Protein AF-A0A4P7YVH2-F1 (afdb_monomer_lite)

pLDDT: mean 81.99, std 14.94, range [35.72, 96.75]

Radius of gyration: 12.81 Å; chains: 1; bounding box: 27×31×30 Å

Foldseek 3Di:
DDPPPDPPPDPLVVLLVVLVVCLVVDPDPVVSVVSVLVSVQSVVVVVVVVVDPDDDPPSPVD

Secondary structure (DSSP, 8-state):
-------TT-HHHHHHHHHHHHHHH---HHHHHHHHHHHHHHHHHHHHHTT---PPPTTT--

Sequence (62 aa):
MPERALDPQSAICSAIRLLRDHSRGCASIETRRLLIHTERWLVWMLRCEEGEDLPVPAELAG

Structure (mmCIF, N/CA/C/O backbone):
data_AF-A0A4P7YVH2-F1
#
_entry.id   AF-A0A4P7YVH2-F1
#
loop_
_atom_site.group_PDB
_atom_site.id
_atom_site.type_symbol
_atom_site.label_atom_id
_atom_site.label_alt_id
_atom_site.label_comp_id
_atom_site.label_asym_id
_atom_site.label_entity_id
_atom_site.label_seq_id
_atom_site.pdbx_PDB_ins_code
_atom_site.Cartn_x
_atom_site.Cartn_y
_atom_site.Cartn_z
_atom_site.occupancy
_atom_site.B_iso_or_equiv
_atom_site.auth_seq_id
_atom_site.auth_comp_id
_atom_site.auth_asym_id
_atom_site.auth_atom_id
_atom_site.pdbx_PDB_model_num
ATOM 1 N N . MET A 1 1 ? 1.346 -12.468 19.271 1.00 35.72 1 MET A N 1
ATOM 2 C CA . MET A 1 1 ? 0.544 -11.435 18.585 1.00 35.72 1 MET A CA 1
ATOM 3 C C . MET A 1 1 ? -0.457 -12.185 17.735 1.00 35.72 1 MET A C 1
ATOM 5 O O . MET A 1 1 ? 0.015 -12.857 16.826 1.00 35.72 1 MET A O 1
ATOM 9 N N . PRO A 1 2 ? -1.757 -12.235 18.076 1.00 45.97 2 PRO A 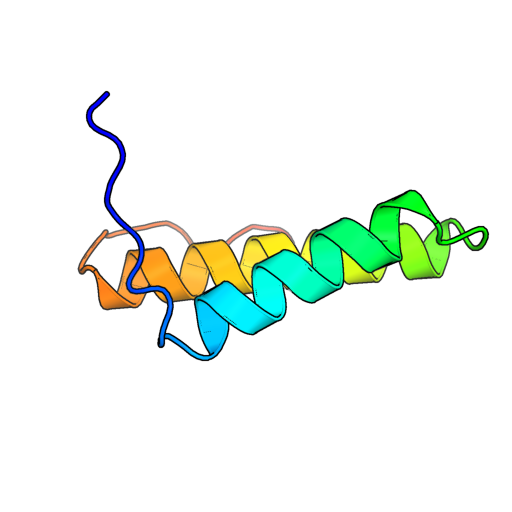N 1
ATOM 10 C CA . PRO A 1 2 ? -2.683 -12.973 17.235 1.00 45.97 2 PRO A CA 1
ATOM 11 C C . PRO A 1 2 ? -2.753 -12.256 15.887 1.00 45.97 2 PRO A C 1
ATOM 13 O O . PRO A 1 2 ? -2.799 -11.025 15.831 1.00 45.97 2 PRO A O 1
ATOM 16 N N . GLU A 1 3 ? -2.685 -13.039 14.817 1.00 49.31 3 GLU A N 1
ATOM 17 C CA . GLU A 1 3 ? -3.004 -12.610 13.465 1.00 49.31 3 GLU A CA 1
ATOM 18 C C . GLU A 1 3 ? -4.399 -11.986 13.503 1.00 49.31 3 GLU A C 1
ATOM 20 O O . GLU A 1 3 ? -5.403 -12.686 13.634 1.00 49.31 3 GLU A O 1
ATOM 25 N N . ARG A 1 4 ? -4.474 -10.652 13.450 1.00 55.06 4 ARG A N 1
ATOM 26 C CA . ARG A 1 4 ? -5.732 -9.984 13.134 1.00 55.06 4 ARG A CA 1
ATOM 27 C C . ARG A 1 4 ? -6.064 -10.433 11.723 1.00 55.06 4 ARG A C 1
ATOM 29 O O . ARG A 1 4 ? -5.355 -10.075 10.782 1.00 55.06 4 ARG A O 1
ATOM 36 N N . ALA A 1 5 ? -7.066 -11.296 11.601 1.00 49.75 5 ALA A N 1
ATOM 37 C CA . ALA A 1 5 ? -7.607 -11.721 10.326 1.00 49.75 5 ALA A CA 1
ATOM 38 C C . ALA A 1 5 ? -8.231 -10.488 9.663 1.00 49.75 5 ALA A C 1
ATOM 40 O O . ALA A 1 5 ? -9.412 -10.205 9.826 1.00 49.75 5 ALA A O 1
ATOM 41 N N . LEU A 1 6 ? -7.377 -9.718 8.989 1.00 60.75 6 LEU A N 1
ATOM 42 C CA . LEU A 1 6 ? -7.739 -8.658 8.068 1.00 60.75 6 LEU A CA 1
ATOM 43 C C . LEU A 1 6 ? -8.803 -9.226 7.141 1.00 60.75 6 LEU A C 1
ATOM 45 O O . LEU A 1 6 ? -8.515 -10.204 6.443 1.00 60.75 6 LEU A O 1
ATOM 49 N N . ASP A 1 7 ? -10.006 -8.654 7.172 1.00 62.62 7 ASP A N 1
ATOM 50 C CA . ASP A 1 7 ? -11.098 -9.085 6.309 1.00 62.62 7 ASP A CA 1
ATOM 51 C C . ASP A 1 7 ? -10.575 -9.153 4.862 1.00 62.62 7 ASP A C 1
ATOM 53 O O . ASP A 1 7 ? -10.207 -8.119 4.288 1.00 62.62 7 ASP A O 1
ATOM 57 N N . PRO A 1 8 ? -10.487 -10.353 4.257 1.00 59.78 8 PRO A N 1
ATOM 58 C CA . PRO A 1 8 ? -9.975 -10.507 2.904 1.00 59.78 8 PRO A CA 1
ATOM 59 C C . PRO A 1 8 ? -10.798 -9.732 1.868 1.00 59.78 8 PRO A C 1
ATOM 61 O O . PRO A 1 8 ? -10.296 -9.513 0.766 1.00 59.78 8 PRO A O 1
ATOM 64 N N . GLN A 1 9 ? -12.033 -9.330 2.202 1.00 63.62 9 GLN A N 1
ATOM 65 C CA . GLN A 1 9 ? -12.913 -8.524 1.354 1.00 63.62 9 GLN A CA 1
ATOM 66 C C . GLN A 1 9 ? -12.694 -7.011 1.492 1.00 63.62 9 GLN A C 1
ATOM 68 O O . GLN A 1 9 ? -13.222 -6.249 0.680 1.00 63.62 9 GLN A O 1
ATOM 73 N N . SER A 1 10 ? -11.88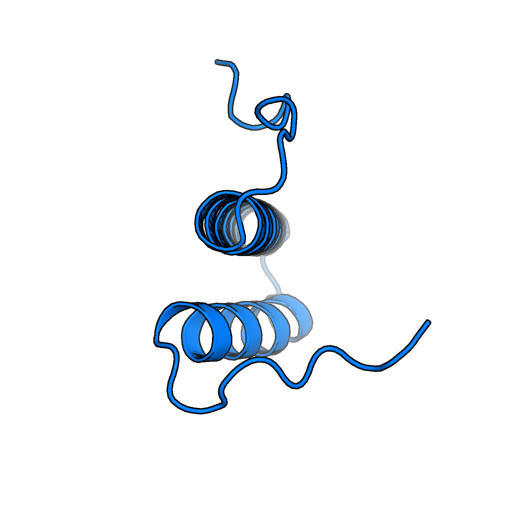4 -6.548 2.450 1.00 77.88 10 SER A N 1
ATOM 74 C CA . SER A 1 10 ? -11.560 -5.126 2.569 1.00 77.88 10 SER A CA 1
ATOM 75 C C . SER A 1 10 ? -10.769 -4.646 1.345 1.00 77.88 10 SER A C 1
ATOM 77 O O . SER A 1 10 ? -9.698 -5.170 1.007 1.00 77.88 10 SER A O 1
ATOM 79 N N . ALA A 1 11 ? -11.283 -3.605 0.682 1.00 83.81 11 ALA A N 1
ATOM 80 C CA . ALA A 1 11 ? -10.631 -2.969 -0.463 1.00 83.81 11 ALA A CA 1
ATOM 81 C C . ALA A 1 11 ? -9.219 -2.464 -0.110 1.00 83.81 11 ALA A C 1
ATOM 83 O O . ALA A 1 11 ? -8.297 -2.587 -0.919 1.00 83.81 11 ALA A O 1
ATOM 84 N N . ILE A 1 12 ? -9.026 -1.981 1.123 1.00 85.62 12 ILE A N 1
ATOM 85 C CA . ILE A 1 12 ? -7.732 -1.515 1.640 1.00 85.62 12 ILE A CA 1
ATOM 86 C C . ILE A 1 12 ? -6.741 -2.682 1.735 1.00 85.62 12 ILE A C 1
ATOM 88 O O . ILE A 1 12 ? -5.598 -2.570 1.288 1.00 85.62 12 ILE A O 1
ATOM 92 N N . CYS A 1 13 ? -7.182 -3.839 2.234 1.00 85.88 13 CYS A N 1
ATOM 93 C CA . CYS A 1 13 ? -6.340 -5.033 2.329 1.00 85.88 13 CYS A CA 1
ATOM 94 C C . CYS A 1 13 ? -5.920 -5.556 0.950 1.00 85.88 13 CYS A C 1
ATOM 96 O O . CYS A 1 13 ? -4.765 -5.946 0.755 1.00 85.88 13 CYS A O 1
ATOM 98 N N . SER A 1 14 ? -6.836 -5.525 -0.020 1.00 88.69 14 SER A N 1
ATOM 99 C CA . SER A 1 14 ? -6.542 -5.885 -1.412 1.00 88.69 14 SER A CA 1
ATOM 100 C C . SER A 1 14 ? -5.530 -4.926 -2.046 1.00 88.69 14 SER A C 1
ATOM 102 O O . SER A 1 14 ? -4.561 -5.372 -2.663 1.00 88.69 14 SER A O 1
ATOM 104 N N . ALA A 1 15 ? -5.693 -3.618 -1.831 1.00 91.12 15 ALA A N 1
ATOM 105 C CA . ALA A 1 15 ? -4.757 -2.607 -2.313 1.00 91.12 15 ALA A CA 1
ATOM 106 C C . ALA A 1 15 ? -3.351 -2.776 -1.706 1.00 91.12 15 ALA A C 1
ATOM 108 O O . ALA A 1 15 ? -2.365 -2.762 -2.442 1.00 91.12 15 ALA A O 1
ATOM 109 N N . ILE A 1 16 ? -3.240 -3.033 -0.397 1.00 91.44 16 ILE A N 1
ATOM 110 C CA . ILE A 1 16 ? -1.953 -3.300 0.274 1.00 91.44 16 ILE A CA 1
ATOM 111 C C . ILE A 1 16 ? -1.234 -4.503 -0.356 1.00 91.44 16 ILE A C 1
ATOM 113 O O . ILE A 1 16 ? -0.030 -4.436 -0.612 1.00 91.44 16 ILE A O 1
ATOM 117 N N . ARG A 1 17 ? -1.953 -5.600 -0.635 1.00 91.12 17 ARG A N 1
ATOM 118 C CA . ARG A 1 17 ? -1.368 -6.790 -1.284 1.00 91.12 17 ARG A CA 1
ATOM 119 C C . ARG A 1 17 ? -0.823 -6.460 -2.675 1.00 91.12 17 ARG A C 1
ATOM 121 O O . ARG A 1 17 ? 0.321 -6.798 -2.966 1.00 91.12 17 ARG A O 1
ATOM 128 N N . LEU A 1 18 ? -1.594 -5.739 -3.491 1.00 93.00 18 LEU A N 1
ATOM 129 C CA . LEU A 1 18 ? -1.171 -5.321 -4.832 1.00 93.00 18 LEU A CA 1
ATOM 130 C C . LEU A 1 18 ? 0.075 -4.422 -4.801 1.00 93.00 18 LEU A C 1
ATOM 132 O O . LEU A 1 18 ? 0.996 -4.621 -5.593 1.00 93.00 18 LEU A O 1
ATOM 136 N N . LEU A 1 19 ? 0.141 -3.468 -3.867 1.00 93.94 19 LEU A N 1
ATOM 137 C CA . LEU A 1 19 ? 1.306 -2.590 -3.707 1.00 93.94 19 LEU A CA 1
ATOM 138 C C . LEU A 1 19 ? 2.561 -3.370 -3.296 1.00 93.94 19 LEU A C 1
ATOM 140 O O . LEU A 1 19 ? 3.645 -3.134 -3.841 1.00 93.94 19 LEU A O 1
ATOM 144 N N . ARG A 1 20 ? 2.426 -4.335 -2.379 1.00 93.56 20 ARG A N 1
ATOM 145 C CA . ARG A 1 20 ? 3.532 -5.217 -1.969 1.00 93.56 20 ARG A CA 1
ATOM 146 C C . ARG A 1 20 ? 4.055 -6.053 -3.125 1.00 93.56 20 ARG A C 1
ATOM 148 O O . ARG A 1 20 ? 5.266 -6.119 -3.326 1.00 93.56 20 ARG A O 1
ATOM 155 N N . ASP A 1 21 ? 3.163 -6.664 -3.892 1.00 94.88 21 ASP A N 1
ATOM 156 C CA . ASP A 1 21 ? 3.564 -7.503 -5.020 1.00 94.88 21 ASP A CA 1
ATOM 157 C C . ASP A 1 21 ? 4.223 -6.672 -6.123 1.00 94.88 21 ASP A C 1
ATOM 159 O O . ASP A 1 21 ? 5.285 -7.042 -6.632 1.00 94.88 21 ASP A O 1
ATOM 163 N N . HIS A 1 22 ? 3.671 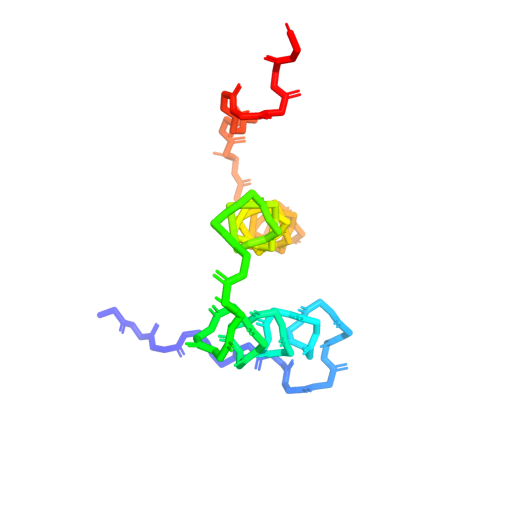-5.498 -6.435 1.00 94.38 22 HIS A N 1
ATOM 164 C CA . HIS A 1 22 ? 4.234 -4.633 -7.466 1.00 94.38 22 HIS A CA 1
ATOM 165 C C . HIS A 1 22 ? 5.574 -4.007 -7.050 1.00 94.38 22 HIS A C 1
ATOM 167 O O . HIS A 1 22 ? 6.514 -3.969 -7.846 1.00 94.38 22 HIS A O 1
ATOM 173 N N . SER A 1 23 ? 5.715 -3.565 -5.796 1.00 93.50 23 SER A N 1
ATOM 174 C CA . SER A 1 23 ? 6.956 -2.944 -5.306 1.00 93.50 23 SER A CA 1
ATOM 175 C C . SER A 1 23 ? 8.161 -3.892 -5.355 1.00 93.50 23 SER A C 1
ATOM 177 O O . SER A 1 23 ? 9.267 -3.447 -5.675 1.00 93.50 23 SER A O 1
ATOM 179 N N . ARG A 1 24 ? 7.957 -5.201 -5.131 1.00 93.50 24 ARG A N 1
ATOM 180 C CA . ARG A 1 24 ? 9.006 -6.237 -5.229 1.00 93.50 24 ARG A CA 1
ATOM 181 C C . ARG A 1 24 ? 9.592 -6.362 -6.636 1.00 93.50 24 ARG A C 1
ATOM 183 O O . ARG A 1 24 ? 10.797 -6.554 -6.772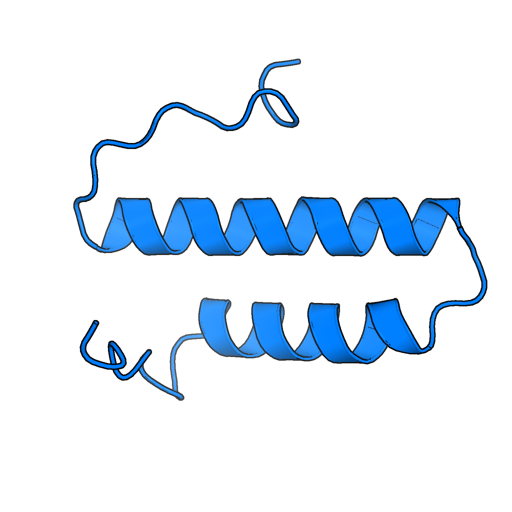 1.00 93.50 24 ARG A O 1
ATOM 190 N N . GLY A 1 25 ? 8.754 -6.238 -7.666 1.00 93.69 25 GLY A N 1
ATOM 191 C CA . GLY A 1 25 ? 9.161 -6.306 -9.075 1.00 93.69 25 GLY A CA 1
ATOM 192 C C . GLY A 1 25 ? 9.516 -4.953 -9.700 1.00 93.69 25 GLY A C 1
ATOM 193 O O . GLY A 1 25 ? 9.979 -4.903 -10.837 1.00 93.69 25 GLY A O 1
ATOM 194 N N . CYS A 1 26 ? 9.300 -3.845 -8.989 1.00 95.44 26 CYS A N 1
ATOM 195 C CA . CYS A 1 26 ? 9.453 -2.508 -9.550 1.00 95.44 26 CYS A CA 1
ATOM 196 C C . CYS A 1 26 ? 10.936 -2.139 -9.717 1.00 95.44 26 CYS A C 1
ATOM 198 O O . CYS A 1 26 ? 11.650 -1.988 -8.725 1.00 95.44 26 CYS A O 1
ATOM 200 N N . ALA A 1 27 ? 11.405 -1.983 -10.958 1.00 95.69 27 ALA A N 1
ATOM 201 C CA . ALA A 1 27 ? 12.800 -1.639 -11.262 1.00 95.69 27 ALA A CA 1
ATOM 202 C C . ALA A 1 27 ? 13.147 -0.164 -10.978 1.00 95.69 27 ALA A C 1
ATOM 204 O O . ALA A 1 27 ? 14.293 0.156 -10.669 1.00 95.69 27 ALA A O 1
ATOM 205 N N . SER A 1 28 ? 12.161 0.734 -11.054 1.00 96.75 28 SER A N 1
ATOM 206 C CA . SER A 1 28 ? 12.336 2.153 -10.735 1.00 96.75 28 SER A CA 1
ATOM 207 C C . SER A 1 28 ? 12.393 2.352 -9.221 1.00 96.75 28 SER A C 1
ATOM 209 O O . SER A 1 28 ? 11.429 2.056 -8.515 1.00 96.75 28 SER A O 1
ATOM 211 N N . ILE A 1 29 ? 13.516 2.874 -8.720 1.00 94.31 29 ILE A N 1
ATOM 212 C CA . ILE A 1 29 ? 13.713 3.141 -7.286 1.00 94.31 29 ILE A CA 1
ATOM 213 C C . ILE A 1 29 ? 12.689 4.162 -6.779 1.00 94.31 29 ILE A C 1
ATOM 215 O O . ILE A 1 29 ? 12.080 3.949 -5.733 1.00 94.31 29 ILE A O 1
ATOM 219 N N . GLU A 1 30 ? 12.462 5.233 -7.538 1.00 94.81 30 GLU A N 1
ATOM 220 C CA . GLU A 1 30 ? 11.522 6.296 -7.168 1.00 94.81 30 GLU A CA 1
ATOM 221 C C . GLU A 1 30 ? 10.081 5.779 -7.129 1.00 94.81 30 GLU A C 1
ATOM 223 O O . GLU A 1 30 ? 9.354 6.005 -6.163 1.00 94.81 30 GLU A O 1
ATOM 228 N N . THR A 1 31 ? 9.688 4.977 -8.121 1.00 93.44 31 THR A N 1
ATOM 229 C CA . THR A 1 31 ? 8.362 4.346 -8.134 1.00 93.44 31 THR A CA 1
ATOM 230 C C . THR A 1 31 ? 8.219 3.345 -6.989 1.00 93.44 31 THR A C 1
ATOM 232 O O . THR A 1 31 ? 7.196 3.333 -6.312 1.00 93.44 31 THR A O 1
ATOM 235 N N . ARG A 1 32 ? 9.253 2.543 -6.704 1.00 95.00 32 ARG A N 1
ATOM 236 C CA . ARG A 1 32 ? 9.250 1.604 -5.574 1.00 95.00 32 ARG A CA 1
ATOM 237 C C . ARG A 1 32 ? 9.065 2.326 -4.240 1.00 95.00 32 ARG A C 1
ATOM 239 O O . ARG A 1 32 ? 8.279 1.864 -3.417 1.00 95.00 32 ARG A O 1
ATOM 246 N N . ARG A 1 33 ? 9.755 3.452 -4.029 1.00 93.31 33 ARG A N 1
ATOM 247 C CA . ARG A 1 33 ? 9.594 4.290 -2.829 1.00 93.31 33 ARG A CA 1
ATOM 248 C C . ARG A 1 33 ? 8.163 4.792 -2.698 1.00 93.31 33 ARG A C 1
ATOM 250 O O . ARG A 1 33 ? 7.569 4.608 -1.640 1.00 93.31 33 ARG A O 1
ATOM 257 N N . LEU A 1 34 ? 7.594 5.338 -3.774 1.00 93.31 34 LEU A N 1
ATOM 258 C CA . LEU A 1 34 ? 6.210 5.812 -3.782 1.00 93.31 34 LEU A CA 1
ATOM 259 C C . LEU A 1 34 ? 5.226 4.701 -3.384 1.00 93.31 34 LEU A C 1
ATOM 261 O O . LEU A 1 34 ? 4.414 4.907 -2.490 1.00 93.31 34 LEU A O 1
ATOM 265 N N . LEU A 1 35 ? 5.352 3.507 -3.971 1.00 93.44 35 LEU A N 1
ATOM 266 C CA . LEU A 1 35 ? 4.488 2.361 -3.656 1.00 93.44 35 LEU A CA 1
ATOM 267 C C . LEU A 1 35 ? 4.581 1.945 -2.180 1.00 93.44 35 LEU A C 1
ATOM 269 O O . LEU A 1 35 ? 3.558 1.654 -1.564 1.00 93.44 35 LEU A O 1
ATOM 273 N N . ILE A 1 36 ? 5.790 1.944 -1.608 1.00 91.75 36 ILE A N 1
ATOM 274 C CA . ILE A 1 36 ? 6.012 1.626 -0.189 1.00 91.75 36 ILE A CA 1
ATOM 275 C C . ILE A 1 36 ? 5.381 2.695 0.713 1.00 91.75 36 ILE A C 1
ATOM 277 O O . ILE A 1 36 ? 4.760 2.356 1.719 1.00 91.75 36 ILE A O 1
ATOM 281 N N . HIS A 1 37 ? 5.504 3.978 0.365 1.00 92.06 37 HIS A N 1
ATOM 282 C CA . HIS A 1 37 ? 4.856 5.055 1.118 1.00 92.06 37 HIS A CA 1
ATOM 283 C C . HIS A 1 37 ? 3.330 4.950 1.057 1.00 92.06 37 HIS A C 1
ATOM 285 O O . HIS A 1 37 ? 2.665 5.054 2.087 1.00 92.06 37 HIS A O 1
ATOM 291 N N . THR A 1 38 ? 2.767 4.660 -0.119 1.00 92.25 38 THR A N 1
ATOM 292 C CA . THR A 1 38 ? 1.326 4.422 -0.264 1.00 92.25 38 THR A CA 1
ATOM 293 C C . THR A 1 38 ? 0.871 3.216 0.558 1.00 92.25 38 THR A C 1
ATOM 295 O O . THR A 1 38 ? -0.152 3.295 1.232 1.00 92.25 38 THR A O 1
ATOM 298 N N . GLU A 1 39 ? 1.638 2.121 0.575 1.00 93.62 39 GLU A N 1
ATOM 299 C CA . GLU A 1 39 ? 1.340 0.952 1.412 1.00 93.62 39 GLU A CA 1
ATOM 300 C C . GLU A 1 39 ? 1.268 1.332 2.898 1.00 93.62 39 GLU A C 1
ATOM 302 O O . GLU A 1 39 ? 0.299 0.993 3.577 1.00 93.62 39 GLU A O 1
ATOM 307 N N . ARG A 1 40 ? 2.268 2.070 3.400 1.00 90.88 40 ARG A N 1
ATOM 308 C CA . ARG A 1 40 ? 2.316 2.531 4.798 1.00 90.88 40 ARG A CA 1
ATOM 309 C C . ARG A 1 40 ? 1.122 3.407 5.154 1.00 90.88 40 ARG A C 1
ATOM 311 O O . ARG A 1 40 ? 0.559 3.248 6.235 1.00 90.88 40 ARG A O 1
ATOM 318 N N . TRP A 1 41 ? 0.714 4.286 4.243 1.00 90.75 41 TRP A N 1
ATOM 319 C CA . TRP A 1 41 ? -0.463 5.125 4.433 1.00 90.75 41 TRP A CA 1
ATOM 320 C C . TRP A 1 41 ? -1.760 4.314 4.507 1.00 90.75 41 TRP A C 1
ATOM 322 O O . TRP A 1 41 ? -2.555 4.525 5.420 1.00 90.75 41 TRP A O 1
ATOM 332 N N . LEU A 1 42 ? -1.952 3.342 3.610 1.00 90.69 42 LEU A N 1
ATOM 333 C CA . LEU A 1 42 ? -3.117 2.450 3.647 1.00 90.69 42 LEU A CA 1
ATOM 334 C C . LEU A 1 42 ? -3.173 1.633 4.947 1.00 90.69 42 LEU A C 1
ATOM 336 O O . LEU A 1 42 ? -4.246 1.466 5.522 1.00 90.69 42 LEU A O 1
ATOM 340 N N . VAL A 1 43 ? -2.023 1.153 5.434 1.00 89.31 43 VAL A N 1
ATOM 341 C CA . VAL A 1 43 ? -1.930 0.459 6.730 1.00 89.31 43 VAL A CA 1
ATOM 342 C C . VAL A 1 43 ? -2.298 1.392 7.881 1.00 89.31 43 VAL A C 1
ATOM 344 O O . VAL A 1 43 ? -3.006 0.974 8.792 1.00 89.31 43 VAL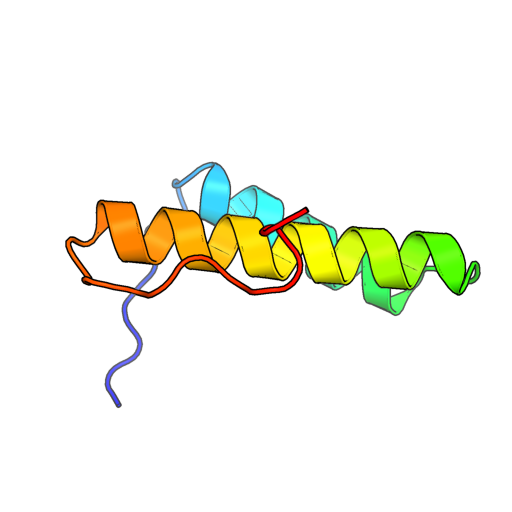 A O 1
ATOM 347 N N . TRP A 1 44 ? -1.830 2.642 7.857 1.00 88.75 44 TRP A N 1
ATOM 348 C CA . TRP A 1 44 ? -2.189 3.626 8.877 1.00 88.75 44 TRP A CA 1
ATOM 349 C C . TRP A 1 44 ? -3.696 3.900 8.885 1.00 88.75 44 TRP A C 1
ATOM 351 O O . TRP A 1 44 ? -4.312 3.781 9.940 1.00 88.75 44 TRP A O 1
ATOM 361 N N . MET A 1 45 ? -4.302 4.161 7.720 1.00 86.19 45 MET A N 1
ATOM 362 C CA . MET A 1 45 ? -5.750 4.380 7.619 1.00 86.19 45 MET A CA 1
ATOM 363 C C . MET A 1 45 ? -6.548 3.205 8.171 1.00 86.19 45 MET A C 1
ATOM 365 O O . MET A 1 45 ? -7.486 3.415 8.931 1.00 86.19 45 MET A O 1
ATOM 369 N N . LEU A 1 46 ? -6.147 1.976 7.840 1.00 86.56 46 LEU A N 1
ATOM 370 C CA . LEU A 1 46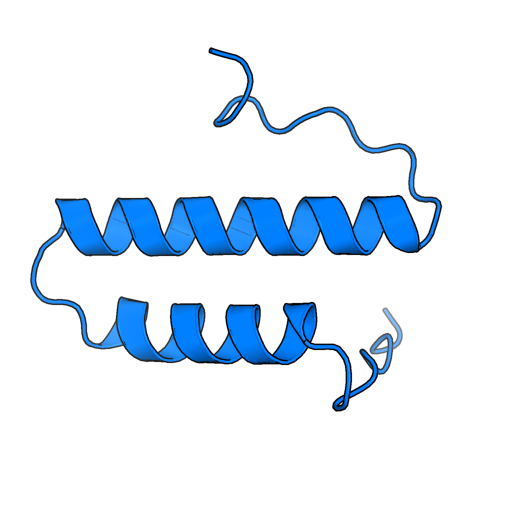 ? -6.830 0.788 8.335 1.00 86.56 46 LEU A CA 1
ATOM 371 C C . LEU A 1 46 ? -6.802 0.708 9.865 1.00 86.56 46 LEU A C 1
ATOM 373 O O . LEU A 1 46 ? -7.804 0.399 10.497 1.00 86.56 46 LEU A O 1
ATOM 377 N N . ARG A 1 47 ? -5.659 1.021 10.476 1.00 84.69 47 ARG A N 1
ATOM 378 C CA . ARG A 1 47 ? -5.529 1.017 11.938 1.00 84.69 47 ARG A CA 1
ATOM 379 C C . ARG A 1 47 ? -6.345 2.140 12.584 1.00 84.69 47 ARG A C 1
ATOM 381 O O . ARG A 1 47 ? -6.897 1.932 13.659 1.00 84.69 47 ARG A O 1
ATOM 388 N N . CYS A 1 48 ? -6.479 3.288 11.922 1.00 84.94 48 CYS A N 1
ATOM 389 C CA . CYS A 1 48 ? -7.391 4.345 12.359 1.00 84.94 48 CYS A CA 1
ATOM 390 C C . CYS A 1 48 ? -8.865 3.918 12.269 1.00 84.94 48 CYS A C 1
ATOM 392 O O . CYS A 1 48 ? -9.623 4.200 13.193 1.00 84.94 48 CYS A O 1
ATOM 394 N N . GLU A 1 49 ? -9.273 3.208 11.209 1.00 84.19 49 GLU A N 1
ATOM 395 C CA . GLU A 1 49 ? -10.622 2.621 11.107 1.00 84.19 49 GLU A CA 1
ATOM 396 C C . GLU A 1 49 ? -10.888 1.592 12.219 1.00 84.19 49 GLU A C 1
ATOM 398 O O . GLU A 1 49 ? -12.003 1.512 12.733 1.00 84.19 49 GLU A O 1
ATOM 403 N N . GLU A 1 50 ? -9.859 0.856 12.652 1.00 84.50 50 GLU A N 1
ATOM 404 C CA . GLU A 1 50 ? -9.909 -0.056 13.806 1.00 84.50 50 GLU A CA 1
ATOM 405 C C . GLU A 1 50 ? -9.959 0.672 15.170 1.00 84.50 50 GLU A C 1
ATOM 407 O O . GLU A 1 50 ? -10.042 0.022 16.215 1.00 84.50 50 GLU A O 1
ATOM 412 N N . GLY A 1 51 ? -9.932 2.010 15.184 1.00 82.94 51 GLY A N 1
ATOM 413 C CA . GLY A 1 51 ? -9.993 2.829 16.396 1.00 82.94 51 GLY A CA 1
ATOM 414 C C . GLY A 1 51 ? -8.656 2.982 17.123 1.00 82.94 51 GLY A C 1
ATOM 415 O O . GLY A 1 51 ? -8.641 3.378 18.289 1.00 82.94 51 GLY A O 1
ATOM 416 N N . GLU A 1 52 ? -7.530 2.665 16.473 1.00 86.12 52 GLU A N 1
ATOM 417 C CA . GLU A 1 52 ? -6.211 2.951 17.037 1.00 86.12 52 GLU A CA 1
ATOM 418 C C . GLU A 1 52 ? -5.887 4.449 16.941 1.00 86.12 52 GLU A C 1
ATOM 420 O O . GLU A 1 52 ? -5.925 5.043 15.862 1.00 86.12 52 GLU A O 1
ATOM 425 N N . ASP A 1 53 ? -5.504 5.047 18.071 1.00 81.06 53 ASP A N 1
ATOM 426 C CA . ASP A 1 53 ? -4.984 6.414 18.121 1.00 81.06 53 ASP A CA 1
ATOM 427 C C . ASP A 1 53 ? -3.503 6.411 17.717 1.00 81.06 53 ASP A C 1
ATOM 429 O O . ASP A 1 53 ? -2.605 6.134 18.519 1.00 81.06 53 ASP A O 1
ATOM 433 N N . LEU A 1 54 ? -3.256 6.617 16.422 1.00 79.56 54 LEU A N 1
ATOM 434 C CA . LEU A 1 54 ? -1.921 6.619 15.836 1.00 79.56 54 LEU A CA 1
ATOM 435 C C . LEU A 1 54 ? -1.535 8.026 15.382 1.00 79.56 54 LEU A C 1
ATOM 437 O O . LEU A 1 54 ? -2.305 8.665 14.660 1.00 79.56 54 LEU A O 1
ATOM 441 N N . PRO A 1 55 ? -0.306 8.486 15.686 1.00 79.12 55 PRO A N 1
ATOM 442 C CA . PRO A 1 55 ? 0.189 9.728 15.116 1.00 79.12 55 PRO A CA 1
ATOM 443 C C . PRO A 1 55 ? 0.218 9.617 13.588 1.00 79.12 55 PRO A C 1
ATOM 445 O O . PRO A 1 55 ? 0.533 8.557 13.038 1.00 79.12 55 PRO A O 1
ATOM 448 N N . VAL A 1 56 ? -0.097 10.718 12.903 1.00 75.56 56 VAL A N 1
ATOM 449 C CA . VAL A 1 56 ? 0.007 10.792 11.441 1.00 75.56 56 VAL A CA 1
ATOM 450 C C . VAL A 1 56 ? 1.463 10.504 11.045 1.00 75.56 56 VAL A C 1
ATOM 452 O O . VAL A 1 56 ? 2.369 11.143 11.589 1.00 75.56 56 VAL A O 1
ATOM 455 N N . PRO A 1 57 ? 1.723 9.549 10.131 1.00 75.56 57 PRO A N 1
ATOM 456 C CA . PRO A 1 57 ? 3.069 9.263 9.662 1.00 75.56 57 PRO A CA 1
ATOM 457 C C . PRO A 1 57 ? 3.770 10.536 9.179 1.00 75.56 57 PRO A C 1
ATOM 459 O O . PRO A 1 57 ? 3.211 11.286 8.385 1.00 75.56 57 PRO A O 1
ATOM 462 N N . ALA A 1 58 ? 5.012 10.758 9.619 1.00 73.56 58 ALA A N 1
ATOM 463 C CA . ALA A 1 58 ? 5.807 11.934 9.239 1.00 73.56 58 ALA A CA 1
ATOM 464 C C . ALA A 1 58 ? 5.993 12.068 7.716 1.00 73.56 58 ALA A C 1
ATOM 466 O O . ALA A 1 58 ? 6.205 13.153 7.202 1.00 73.56 58 ALA A O 1
ATOM 467 N N . GLU A 1 59 ? 5.860 10.961 6.990 1.00 67.44 59 GLU A N 1
ATOM 468 C CA . GLU A 1 59 ? 5.893 10.876 5.526 1.00 67.44 59 GLU A CA 1
ATOM 469 C C . GLU A 1 59 ? 4.679 11.559 4.855 1.00 67.44 59 GLU A C 1
ATOM 471 O O . GLU A 1 59 ? 4.673 11.743 3.641 1.00 67.44 59 GLU A O 1
ATOM 476 N N . LEU A 1 60 ? 3.651 11.909 5.638 1.00 62.00 60 LEU A N 1
ATOM 477 C CA . LEU A 1 60 ? 2.406 12.568 5.221 1.00 62.00 60 LEU A CA 1
ATOM 478 C C . LEU A 1 60 ? 2.239 13.957 5.851 1.00 62.00 60 LEU A C 1
ATOM 480 O O . LEU A 1 60 ? 1.372 14.722 5.428 1.00 62.00 60 LEU A O 1
ATOM 484 N N . ALA A 1 61 ? 3.027 14.267 6.883 1.00 61.56 61 ALA A N 1
ATOM 485 C CA . ALA A 1 61 ? 3.119 15.597 7.460 1.00 61.56 61 ALA A CA 1
ATOM 486 C C . ALA A 1 61 ? 4.040 16.419 6.548 1.00 61.56 61 ALA A C 1
ATOM 488 O O . ALA A 1 61 ? 5.259 16.300 6.640 1.00 61.56 61 ALA A O 1
ATOM 489 N N . GLY A 1 62 ? 3.434 17.132 5.595 1.00 53.69 62 GLY A N 1
ATOM 490 C CA . GLY A 1 62 ? 4.136 17.940 4.591 1.00 53.69 62 GLY A CA 1
ATOM 491 C C . GLY A 1 62 ? 5.111 18.962 5.162 1.00 53.69 62 GLY A C 1
ATOM 492 O O . GLY A 1 62 ? 4.879 19.448 6.292 1.00 53.69 62 GLY A O 1
#